Protein AF-A0A3S3PVL5-F1 (afdb_monomer)

pLDDT: mean 78.2, std 19.03, range [37.16, 98.38]

Structure (mmCIF, N/CA/C/O backbone):
data_AF-A0A3S3PVL5-F1
#
_entry.id   AF-A0A3S3PVL5-F1
#
loop_
_atom_site.group_PDB
_atom_site.id
_atom_site.type_symbol
_atom_site.label_atom_id
_atom_site.label_alt_id
_atom_site.label_comp_id
_atom_site.label_asym_id
_atom_site.label_entity_id
_atom_site.label_seq_id
_atom_site.pdbx_PDB_ins_code
_atom_site.Cartn_x
_atom_site.Cartn_y
_atom_site.Cartn_z
_atom_site.occupancy
_atom_site.B_iso_or_equiv
_atom_site.auth_seq_id
_atom_site.auth_comp_id
_atom_site.auth_asym_id
_atom_site.auth_atom_id
_atom_site.pdbx_PDB_model_num
ATOM 1 N N . MET A 1 1 ? 43.144 -23.260 -42.853 1.00 37.72 1 MET A N 1
ATOM 2 C CA . MET A 1 1 ? 41.833 -22.707 -43.257 1.00 37.72 1 MET A CA 1
ATOM 3 C C . MET A 1 1 ? 41.117 -22.279 -41.988 1.00 37.72 1 MET A C 1
ATOM 5 O O . MET A 1 1 ? 40.942 -23.118 -41.116 1.00 37.72 1 MET A O 1
ATOM 9 N N . MET A 1 2 ? 40.838 -20.984 -41.823 1.00 37.16 2 MET A N 1
ATOM 10 C CA . MET A 1 2 ? 40.180 -20.447 -40.625 1.00 37.16 2 MET A CA 1
ATOM 11 C C . MET A 1 2 ? 38.664 -20.641 -40.737 1.00 37.16 2 MET A C 1
ATOM 13 O O . MET A 1 2 ? 38.082 -20.324 -41.772 1.00 37.16 2 MET A O 1
ATOM 17 N N . ALA A 1 3 ? 38.043 -21.190 -39.692 1.00 44.53 3 ALA A N 1
ATOM 18 C CA . ALA A 1 3 ? 36.596 -21.323 -39.594 1.00 44.53 3 ALA A CA 1
ATOM 19 C C . ALA A 1 3 ? 35.980 -19.935 -39.382 1.00 44.53 3 ALA A C 1
ATOM 21 O O . ALA A 1 3 ? 36.187 -19.306 -38.347 1.00 44.53 3 ALA A O 1
ATOM 22 N N . ASN A 1 4 ? 35.249 -19.454 -40.383 1.00 40.09 4 ASN A N 1
ATOM 23 C CA . ASN A 1 4 ? 34.492 -18.215 -40.307 1.00 40.09 4 ASN A CA 1
ATOM 24 C C . ASN A 1 4 ? 33.201 -18.496 -39.519 1.00 40.09 4 ASN A C 1
ATOM 26 O O . ASN A 1 4 ? 32.250 -19.054 -40.062 1.00 40.09 4 ASN A O 1
ATOM 30 N N . THR A 1 5 ? 33.170 -18.186 -38.224 1.00 47.53 5 THR A N 1
ATOM 31 C CA . THR A 1 5 ? 31.943 -18.248 -37.420 1.00 47.53 5 THR A CA 1
ATOM 32 C C . THR A 1 5 ? 31.123 -16.983 -37.665 1.00 47.53 5 THR A C 1
ATOM 34 O O . THR A 1 5 ? 31.180 -16.045 -36.870 1.00 47.53 5 THR A O 1
ATOM 37 N N . SER A 1 6 ? 30.355 -16.934 -38.757 1.00 42.50 6 SER A N 1
ATOM 38 C CA . SER A 1 6 ? 29.251 -15.974 -38.851 1.00 42.50 6 SER A CA 1
ATOM 39 C C . SER A 1 6 ? 28.133 -16.460 -37.928 1.00 42.50 6 SER A C 1
ATOM 41 O O . SER A 1 6 ? 27.241 -17.211 -38.323 1.00 42.50 6 SER A O 1
ATOM 43 N N . CYS A 1 7 ? 28.219 -16.087 -36.653 1.00 45.09 7 CYS A N 1
ATOM 44 C CA . CYS A 1 7 ? 27.059 -16.107 -35.777 1.00 45.09 7 CYS A CA 1
ATOM 45 C C . CYS A 1 7 ? 26.150 -14.967 -36.248 1.00 45.09 7 CYS A C 1
ATOM 47 O O . CYS A 1 7 ? 26.265 -13.837 -35.782 1.00 45.09 7 CYS A O 1
ATOM 49 N N . GLU A 1 8 ? 25.326 -15.244 -37.255 1.00 53.19 8 GLU A N 1
ATOM 50 C CA . GLU A 1 8 ? 24.181 -14.405 -37.588 1.00 53.19 8 GLU A CA 1
ATOM 51 C C . GLU A 1 8 ? 23.318 -14.349 -36.319 1.00 53.19 8 GLU A C 1
ATOM 53 O O . GLU A 1 8 ? 22.703 -15.348 -35.944 1.00 53.19 8 GLU A O 1
ATOM 58 N N . ASP A 1 9 ? 23.344 -13.221 -35.601 1.00 63.97 9 ASP A N 1
ATOM 59 C CA . ASP A 1 9 ? 22.467 -12.965 -34.455 1.00 63.97 9 ASP A CA 1
ATOM 60 C C . ASP A 1 9 ? 21.013 -13.015 -34.965 1.00 63.97 9 ASP A C 1
ATOM 62 O O . ASP A 1 9 ? 20.449 -12.013 -35.406 1.00 63.97 9 ASP A O 1
ATOM 66 N N . GLU A 1 10 ? 20.402 -14.200 -34.964 1.00 77.69 10 GLU A N 1
ATOM 67 C CA . GLU A 1 10 ? 19.022 -14.393 -35.392 1.00 77.69 10 GLU A CA 1
ATOM 68 C C . GLU A 1 10 ? 18.104 -13.744 -34.344 1.00 77.69 10 GLU A C 1
ATOM 70 O O . GLU A 1 10 ? 18.073 -14.122 -33.168 1.00 77.69 10 GLU A O 1
ATOM 75 N N . TRP A 1 11 ? 17.378 -12.706 -34.749 1.00 83.25 11 TRP A N 1
ATOM 76 C CA . TRP A 1 11 ? 16.465 -11.976 -33.877 1.00 83.25 11 TRP A CA 1
ATOM 77 C C . TRP A 1 11 ? 15.022 -12.402 -34.137 1.00 83.25 11 TRP A C 1
ATOM 79 O O . TRP A 1 11 ? 14.594 -12.467 -35.287 1.00 83.25 11 TRP A O 1
ATOM 89 N N . GLU A 1 12 ? 14.249 -12.615 -33.074 1.00 85.56 12 GLU A N 1
ATOM 90 C CA . GLU A 1 12 ? 12.817 -12.908 -33.156 1.00 85.56 12 GLU A CA 1
ATOM 91 C C . GLU A 1 12 ? 11.973 -11.696 -32.733 1.00 85.56 12 G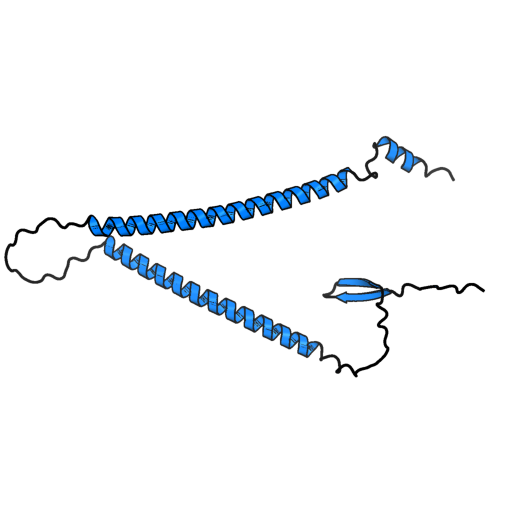LU A C 1
ATOM 93 O O . GLU A 1 12 ? 12.337 -10.936 -31.828 1.00 85.56 12 GLU A O 1
ATOM 98 N N . LEU A 1 13 ? 10.838 -11.509 -33.411 1.00 88.12 13 LEU A N 1
ATOM 99 C CA . LEU A 1 13 ? 9.825 -10.524 -33.042 1.00 88.12 13 LEU A CA 1
ATOM 100 C C . LEU A 1 13 ? 8.890 -11.150 -32.002 1.00 88.12 13 LEU A C 1
ATOM 102 O O . LEU A 1 13 ? 8.341 -12.227 -32.230 1.00 88.12 13 LEU A O 1
ATOM 106 N N . CYS A 1 14 ? 8.698 -10.493 -30.864 1.00 84.81 14 CYS A N 1
ATOM 107 C CA . CYS A 1 14 ? 7.836 -10.969 -29.783 1.00 84.81 14 CYS A CA 1
ATOM 108 C C . CYS A 1 14 ? 6.752 -9.947 -29.479 1.00 84.81 14 CYS A C 1
ATOM 110 O O . CYS A 1 14 ? 7.032 -8.754 -29.407 1.00 84.81 14 CYS A O 1
ATOM 112 N N . ASN A 1 15 ? 5.520 -10.427 -29.308 1.00 88.75 15 ASN A N 1
ATOM 113 C CA . ASN A 1 15 ? 4.380 -9.609 -28.917 1.00 88.75 15 ASN A CA 1
ATOM 114 C C . ASN A 1 15 ? 3.939 -10.010 -27.509 1.00 88.75 15 ASN A C 1
ATOM 116 O O . ASN A 1 15 ? 3.285 -11.039 -27.339 1.00 88.75 15 ASN A O 1
ATOM 120 N N . ASP A 1 16 ? 4.285 -9.184 -26.525 1.00 80.81 16 ASP A N 1
ATOM 121 C CA . ASP A 1 16 ? 3.845 -9.346 -25.143 1.00 80.81 16 ASP A CA 1
ATOM 122 C C . ASP A 1 16 ? 2.911 -8.182 -24.791 1.00 80.81 16 ASP A C 1
ATOM 124 O O . ASP A 1 16 ? 3.295 -7.013 -24.819 1.00 80.81 16 ASP A O 1
ATOM 128 N N . ASN A 1 17 ? 1.658 -8.494 -24.448 1.00 66.06 17 ASN A N 1
ATOM 129 C CA . ASN A 1 17 ? 0.639 -7.514 -24.041 1.00 66.06 17 ASN A CA 1
ATOM 130 C C . ASN A 1 17 ? 0.374 -6.382 -25.062 1.00 66.06 17 ASN A C 1
ATOM 132 O O . ASN A 1 17 ? 0.023 -5.273 -24.664 1.00 66.06 17 ASN A O 1
ATOM 136 N N . GLY A 1 18 ? 0.523 -6.646 -26.364 1.00 84.75 18 GLY A N 1
ATOM 137 C CA . GLY A 1 18 ? 0.306 -5.650 -27.420 1.00 84.75 18 GLY A CA 1
ATOM 138 C C . GLY A 1 18 ? 1.527 -4.781 -27.726 1.00 84.75 18 GLY A C 1
ATOM 139 O O . GLY A 1 18 ? 1.463 -3.956 -28.634 1.00 84.75 18 GLY A O 1
ATOM 140 N N . PHE A 1 19 ? 2.641 -4.984 -27.018 1.00 70.25 19 PHE A N 1
ATOM 141 C CA . PHE A 1 19 ? 3.924 -4.374 -27.343 1.00 70.25 19 PHE A CA 1
ATOM 142 C C . PHE A 1 19 ? 4.773 -5.355 -28.145 1.00 70.25 19 PHE A C 1
ATOM 144 O O . PHE A 1 19 ? 5.045 -6.473 -27.705 1.00 70.25 19 PHE A O 1
ATOM 151 N N . VAL A 1 20 ? 5.200 -4.913 -29.327 1.00 92.38 20 VAL A N 1
ATOM 152 C CA . VAL A 1 20 ? 6.049 -5.692 -30.227 1.00 92.38 20 VAL A CA 1
ATOM 153 C C . VAL A 1 20 ? 7.497 -5.247 -30.057 1.00 92.38 20 VAL A C 1
ATOM 155 O O . VAL A 1 20 ? 7.815 -4.081 -30.283 1.00 92.38 20 VAL A O 1
ATOM 158 N N . TYR A 1 21 ? 8.376 -6.168 -29.665 1.00 89.88 21 TYR A N 1
ATOM 159 C CA . TYR A 1 21 ? 9.807 -5.906 -29.509 1.00 89.88 21 TYR A CA 1
ATOM 160 C C . TYR A 1 21 ? 10.663 -7.009 -30.140 1.00 89.88 21 TYR A C 1
ATOM 162 O O . TYR A 1 21 ? 10.224 -8.143 -30.333 1.00 89.88 21 TYR A O 1
ATOM 170 N N . LYS A 1 22 ? 11.903 -6.652 -30.485 1.00 91.25 22 LYS A N 1
ATOM 171 C CA . LYS A 1 22 ? 12.901 -7.540 -31.092 1.00 91.25 22 LYS A CA 1
ATOM 172 C C . LYS A 1 22 ? 13.807 -8.090 -29.987 1.00 91.25 22 LYS A C 1
ATOM 174 O O . LYS A 1 22 ? 14.389 -7.308 -29.238 1.00 91.25 22 LYS A O 1
ATOM 179 N N . ARG A 1 23 ? 13.945 -9.414 -29.867 1.00 87.44 23 ARG A N 1
ATOM 180 C CA . ARG A 1 23 ? 14.862 -10.052 -28.897 1.00 87.44 23 ARG A CA 1
ATOM 181 C C . ARG A 1 23 ? 15.733 -11.121 -29.551 1.00 87.44 23 ARG A C 1
ATOM 183 O O . ARG A 1 23 ? 15.343 -11.694 -30.564 1.00 87.44 23 ARG A O 1
ATOM 190 N N . ARG A 1 24 ? 16.930 -11.365 -29.000 1.00 84.25 24 ARG A N 1
ATOM 191 C CA . ARG A 1 24 ? 17.836 -12.398 -29.531 1.00 84.25 24 ARG A CA 1
ATOM 192 C C . ARG A 1 24 ? 17.236 -13.781 -29.314 1.00 84.25 24 ARG A C 1
ATOM 194 O O . ARG A 1 24 ? 16.797 -14.092 -28.202 1.00 84.25 24 ARG A O 1
ATOM 201 N N . LYS A 1 25 ? 17.235 -14.600 -30.365 1.00 76.44 25 LYS A N 1
ATOM 202 C CA . LYS A 1 25 ? 16.729 -15.971 -30.329 1.00 76.44 25 LYS A CA 1
ATOM 203 C C . LYS A 1 25 ? 17.620 -16.799 -29.405 1.00 76.44 25 LYS A C 1
ATOM 205 O O . LYS A 1 25 ? 18.825 -16.918 -29.611 1.00 76.44 25 LYS A O 1
ATOM 210 N N . ARG A 1 26 ? 17.046 -17.351 -28.335 1.00 76.56 26 ARG A N 1
ATOM 211 C CA . ARG A 1 26 ? 17.786 -18.260 -27.449 1.00 76.56 26 ARG A CA 1
ATOM 212 C C . ARG A 1 26 ? 17.884 -19.616 -28.138 1.00 76.56 26 ARG A C 1
ATOM 214 O O . ARG A 1 26 ? 16.864 -20.276 -28.312 1.00 76.56 26 ARG A O 1
ATOM 221 N N . HIS A 1 27 ? 19.092 -20.039 -28.508 1.00 60.16 27 HIS A N 1
ATOM 222 C CA . HIS A 1 27 ? 19.330 -21.405 -28.968 1.00 60.16 27 HIS A CA 1
ATOM 223 C C . HIS A 1 27 ? 19.004 -22.373 -27.826 1.00 60.16 27 HIS A C 1
ATOM 225 O O . HIS A 1 27 ? 19.755 -22.524 -26.864 1.00 60.16 27 HIS A O 1
ATOM 231 N N . HIS A 1 28 ? 17.827 -22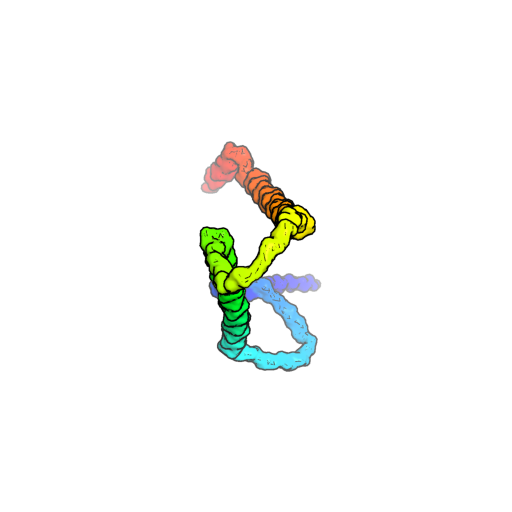.989 -27.898 1.00 53.56 28 HIS A N 1
ATOM 232 C CA . HIS A 1 28 ? 17.467 -24.089 -27.026 1.00 53.56 28 HIS A CA 1
ATOM 233 C C . HIS A 1 28 ? 18.288 -25.299 -27.476 1.00 53.56 28 HIS A C 1
ATOM 235 O O . HIS A 1 28 ? 17.952 -25.932 -28.478 1.00 53.56 28 HIS A O 1
ATOM 241 N N . ASN A 1 29 ? 19.396 -25.573 -26.780 1.00 44.91 29 ASN A N 1
ATOM 242 C CA . ASN A 1 29 ? 20.202 -26.777 -26.969 1.00 44.91 29 ASN A CA 1
ATOM 243 C C . ASN A 1 29 ? 19.302 -28.004 -26.766 1.00 44.91 29 ASN A C 1
ATOM 245 O O . ASN A 1 29 ? 19.101 -28.472 -25.649 1.00 44.91 29 ASN A O 1
ATOM 249 N N . SER A 1 30 ? 18.720 -28.488 -27.859 1.00 44.25 30 SER A N 1
ATOM 250 C CA . SER A 1 30 ? 17.824 -29.636 -27.876 1.00 44.25 30 SER A CA 1
ATOM 251 C C . SER A 1 30 ? 18.669 -30.893 -27.997 1.00 44.25 30 SER A C 1
ATOM 253 O O . SER A 1 30 ? 18.827 -31.454 -29.076 1.00 44.25 30 SER A O 1
ATOM 255 N N . ALA A 1 31 ? 19.238 -31.322 -26.875 1.00 50.12 31 ALA A N 1
ATOM 256 C CA . ALA A 1 31 ? 19.656 -32.701 -26.698 1.00 50.12 31 ALA A CA 1
ATOM 257 C C . ALA A 1 31 ? 18.769 -33.310 -25.607 1.00 50.12 31 ALA A C 1
ATOM 259 O O . ALA A 1 31 ? 18.897 -32.979 -24.433 1.00 50.12 31 ALA A O 1
ATOM 260 N N . THR A 1 32 ? 17.905 -34.234 -26.030 1.00 44.56 32 THR A N 1
ATOM 261 C CA . THR A 1 32 ? 17.027 -35.089 -25.210 1.00 44.56 32 THR A CA 1
ATOM 262 C C . THR A 1 32 ? 15.674 -34.481 -24.829 1.00 44.56 32 THR A C 1
ATOM 264 O O . THR A 1 32 ? 15.490 -33.842 -23.799 1.00 44.56 32 THR A O 1
ATOM 267 N N . THR A 1 33 ? 14.697 -34.761 -25.687 1.00 44.47 33 THR A N 1
ATOM 268 C CA . THR A 1 33 ? 13.252 -34.661 -25.466 1.00 44.47 33 THR A CA 1
ATOM 269 C C . THR A 1 33 ? 12.796 -35.495 -24.259 1.00 44.47 33 THR A C 1
ATOM 271 O O . THR A 1 33 ? 13.019 -36.704 -24.235 1.00 44.47 33 THR A O 1
ATOM 274 N N . PRO A 1 34 ? 12.000 -34.911 -23.352 1.00 47.00 34 PRO A N 1
ATOM 275 C CA . PRO A 1 34 ? 10.728 -35.494 -22.959 1.00 47.00 34 PRO A CA 1
ATOM 276 C C . PRO A 1 34 ? 9.627 -34.716 -23.677 1.00 47.00 34 PRO A C 1
ATOM 278 O O . PRO A 1 34 ? 9.648 -33.488 -23.717 1.00 47.00 34 PRO A O 1
ATOM 281 N N . LEU A 1 35 ? 8.694 -35.444 -24.286 1.00 56.81 35 LEU A N 1
ATOM 282 C CA . LEU A 1 35 ? 7.546 -34.909 -25.010 1.00 56.81 35 LEU A CA 1
ATOM 283 C C . LEU A 1 35 ? 6.825 -33.870 -24.135 1.00 56.81 35 LEU A C 1
ATOM 285 O O . LEU A 1 35 ? 6.182 -34.224 -23.147 1.00 56.81 35 LEU A O 1
ATOM 289 N N . ALA A 1 36 ? 6.976 -32.589 -24.477 1.00 60.16 36 ALA A N 1
ATOM 290 C CA . ALA A 1 36 ? 6.248 -31.520 -23.815 1.00 60.16 36 ALA A CA 1
ATOM 291 C C . ALA A 1 36 ? 4.741 -31.753 -24.032 1.00 60.16 36 ALA A C 1
ATOM 293 O O . ALA A 1 36 ? 4.339 -32.059 -25.160 1.00 60.16 36 ALA A O 1
ATOM 294 N N . PRO A 1 37 ? 3.901 -31.641 -22.986 1.00 66.44 37 PRO A N 1
ATOM 295 C CA . PRO A 1 37 ? 2.458 -31.714 -23.160 1.00 66.44 37 PRO A CA 1
ATOM 296 C C . PRO A 1 37 ? 2.008 -30.631 -24.154 1.00 66.44 37 PRO A C 1
ATOM 298 O O . PRO A 1 37 ? 2.636 -29.568 -24.218 1.00 66.44 37 PRO A O 1
ATOM 301 N N . PRO A 1 38 ? 0.945 -30.887 -24.940 1.00 67.56 38 PRO A N 1
ATOM 302 C CA . PRO A 1 38 ? 0.455 -29.920 -25.911 1.00 67.56 38 PRO A CA 1
ATOM 303 C C . PRO A 1 38 ? 0.187 -28.575 -25.220 1.00 67.56 38 PRO A C 1
ATOM 305 O O . PRO A 1 38 ? -0.309 -28.570 -24.086 1.00 67.56 38 PRO A O 1
ATOM 308 N N . PRO A 1 39 ? 0.528 -27.441 -25.865 1.00 63.94 39 PRO A N 1
ATOM 309 C CA . PRO A 1 39 ? 0.310 -26.127 -25.282 1.00 63.94 39 PRO A CA 1
ATOM 310 C C . PRO A 1 39 ? -1.173 -25.992 -24.900 1.00 63.94 39 PRO A C 1
ATOM 312 O O . PRO A 1 39 ? -2.034 -26.257 -25.745 1.00 63.94 39 PRO A O 1
ATOM 315 N N . PRO A 1 40 ? -1.490 -25.636 -23.640 1.00 65.88 40 PRO A N 1
ATOM 316 C CA . PRO A 1 40 ? -2.867 -25.437 -23.206 1.00 65.88 40 PRO A CA 1
ATOM 317 C C . PRO A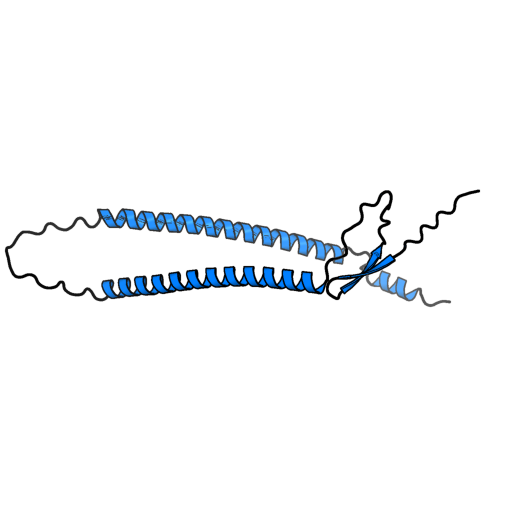 1 40 ? -3.577 -24.428 -24.112 1.00 65.88 40 PRO A C 1
ATOM 319 O O . PRO A 1 40 ? -2.974 -23.425 -24.496 1.00 65.88 40 PRO A O 1
ATOM 322 N N . ASP A 1 41 ? -4.850 -24.688 -24.431 1.00 77.94 41 ASP A N 1
ATOM 323 C CA . ASP A 1 41 ? -5.685 -23.777 -25.221 1.00 77.94 41 ASP A CA 1
ATOM 324 C C . ASP A 1 41 ? -5.598 -22.353 -24.630 1.00 77.94 41 ASP A C 1
ATOM 326 O O . ASP A 1 41 ? -5.960 -22.154 -23.460 1.00 77.94 41 ASP A O 1
ATOM 330 N N . PRO A 1 42 ? -5.100 -21.363 -25.396 1.00 77.25 42 PRO A N 1
ATOM 331 C CA . PRO A 1 42 ? -4.878 -20.013 -24.891 1.00 77.25 42 PRO A CA 1
ATOM 332 C C . PRO A 1 42 ? -6.160 -19.377 -24.339 1.00 77.25 42 PRO A C 1
ATOM 334 O O . PRO A 1 42 ? -6.093 -18.591 -23.390 1.00 77.25 42 PRO A O 1
ATOM 337 N N . ASP A 1 43 ? -7.337 -19.736 -24.863 1.00 82.19 43 ASP A N 1
ATOM 338 C CA . ASP A 1 43 ? -8.605 -19.229 -24.337 1.00 82.19 43 ASP A CA 1
ATOM 339 C C . ASP A 1 43 ? -8.981 -19.873 -22.989 1.00 82.19 43 ASP A C 1
ATOM 341 O O . ASP A 1 43 ? -9.472 -19.195 -22.079 1.00 82.19 43 ASP A O 1
ATOM 345 N N . ALA A 1 44 ? -8.695 -21.165 -22.802 1.00 82.94 44 ALA A N 1
ATOM 346 C CA . ALA A 1 44 ? -8.914 -21.852 -21.529 1.00 82.94 44 ALA A CA 1
ATOM 347 C C . ALA A 1 44 ? -8.049 -21.264 -20.397 1.00 82.94 44 ALA A C 1
ATOM 349 O O . ALA A 1 44 ? -8.554 -21.030 -19.291 1.00 82.94 44 ALA A O 1
ATOM 350 N N . GLU A 1 45 ? -6.783 -20.941 -20.676 1.00 83.75 45 GLU A N 1
ATOM 351 C CA . GLU A 1 45 ? -5.888 -20.307 -19.697 1.00 83.75 45 GLU A CA 1
ATOM 352 C C . GLU A 1 45 ? -6.343 -18.879 -19.350 1.00 83.75 45 GLU A C 1
ATOM 354 O O . GLU A 1 45 ? -6.396 -18.493 -18.175 1.00 83.75 45 GLU A O 1
ATOM 359 N N . LEU A 1 46 ? -6.780 -18.094 -20.343 1.00 87.75 46 LEU A N 1
ATOM 360 C CA . LEU A 1 46 ? -7.350 -16.763 -20.106 1.00 87.75 46 LEU A CA 1
ATOM 361 C C . LEU A 1 46 ? -8.621 -16.825 -19.249 1.00 87.75 46 LEU A C 1
ATOM 363 O O . LEU A 1 46 ? -8.789 -16.008 -18.333 1.00 87.75 46 LEU A O 1
ATOM 367 N N . ARG A 1 47 ? -9.510 -17.794 -19.498 1.00 91.56 47 ARG A N 1
ATOM 368 C CA . ARG A 1 47 ? -10.714 -18.020 -18.683 1.00 91.56 47 ARG A CA 1
ATOM 369 C C . ARG A 1 47 ? -10.358 -18.378 -17.242 1.00 91.56 47 ARG A C 1
ATOM 371 O O . ARG A 1 47 ? -10.926 -17.789 -16.318 1.00 91.56 47 ARG A O 1
ATOM 378 N N . LEU A 1 48 ? -9.377 -19.255 -17.031 1.00 92.00 48 LEU A N 1
ATOM 379 C CA . LEU A 1 48 ? -8.899 -19.622 -15.696 1.00 92.00 48 LEU A CA 1
ATOM 380 C C . LEU A 1 48 ? -8.296 -18.420 -14.957 1.00 92.00 48 LEU A C 1
ATOM 382 O O . LEU A 1 48 ? -8.623 -18.172 -13.791 1.00 92.00 48 LEU A O 1
ATOM 386 N N . ARG A 1 49 ? -7.484 -17.611 -15.644 1.00 91.88 49 ARG A N 1
ATOM 387 C CA . ARG A 1 49 ? -6.917 -16.371 -15.097 1.00 91.88 49 ARG A CA 1
ATOM 388 C C . ARG A 1 49 ? -8.006 -15.378 -14.691 1.00 91.88 49 ARG A C 1
ATOM 390 O O . ARG A 1 49 ? -7.956 -14.829 -13.586 1.00 91.88 49 ARG A O 1
ATOM 397 N N . ARG A 1 50 ? -9.019 -15.171 -15.540 1.00 95.31 50 ARG A N 1
ATOM 398 C CA . ARG A 1 50 ? -10.177 -14.309 -15.232 1.00 95.31 50 ARG A CA 1
ATOM 399 C C . ARG A 1 50 ? -10.962 -14.833 -14.030 1.00 95.31 50 ARG A C 1
ATOM 401 O O . ARG A 1 50 ? -11.300 -14.045 -13.147 1.00 95.31 50 ARG A O 1
ATOM 408 N N . ALA A 1 51 ? -11.197 -16.142 -13.949 1.00 95.25 51 ALA A N 1
ATOM 409 C CA . ALA A 1 51 ? -11.898 -16.763 -12.827 1.00 95.25 51 ALA A CA 1
ATOM 410 C C . ALA A 1 51 ? -11.144 -16.575 -11.500 1.00 95.25 51 ALA A C 1
ATOM 412 O O . ALA A 1 51 ? -11.746 -16.187 -10.496 1.00 95.25 51 ALA A O 1
ATOM 413 N N . ARG A 1 52 ? -9.816 -16.765 -11.501 1.00 95.12 52 ARG A N 1
ATOM 414 C CA . ARG A 1 52 ? -8.957 -16.517 -10.329 1.00 95.12 52 ARG A CA 1
ATOM 415 C C . ARG A 1 52 ? -9.020 -15.055 -9.886 1.00 95.12 52 ARG A C 1
ATOM 417 O O . ARG A 1 52 ? -9.270 -14.792 -8.711 1.00 95.12 52 ARG A O 1
ATOM 424 N N . LYS A 1 53 ? -8.881 -14.109 -10.825 1.00 95.75 53 LYS A N 1
ATOM 425 C CA . LYS A 1 53 ? -8.980 -12.667 -10.539 1.00 95.75 53 LYS A CA 1
ATOM 426 C C . LYS A 1 53 ? -10.342 -12.305 -9.946 1.00 95.75 53 LYS A C 1
ATOM 428 O O . LYS A 1 53 ? -10.397 -11.639 -8.917 1.00 95.75 53 LYS A O 1
ATOM 433 N N . LYS A 1 54 ? -11.433 -12.793 -10.547 1.00 96.62 54 LYS A N 1
ATOM 434 C CA . LYS A 1 54 ? -12.796 -12.577 -10.040 1.00 96.62 54 LYS A CA 1
ATOM 435 C C . LYS A 1 54 ? -12.942 -13.101 -8.613 1.00 96.62 54 LYS A C 1
ATOM 437 O O . LYS A 1 54 ? -13.454 -12.386 -7.763 1.00 96.62 54 LYS A O 1
ATOM 442 N N . LYS A 1 55 ? -12.452 -14.310 -8.323 1.00 96.56 55 LYS A N 1
ATOM 443 C CA . LYS A 1 55 ? -12.527 -14.903 -6.979 1.00 96.56 55 LYS A CA 1
ATOM 444 C C . LYS A 1 55 ? -11.814 -14.051 -5.925 1.00 96.56 55 LYS A C 1
ATOM 446 O O . LYS A 1 55 ? -12.356 -13.872 -4.840 1.00 96.56 55 LYS A O 1
ATOM 451 N N . ILE A 1 56 ? -10.628 -13.526 -6.236 1.00 97.19 56 ILE A N 1
ATOM 452 C CA . ILE A 1 56 ? -9.878 -12.658 -5.314 1.00 97.19 56 ILE A CA 1
ATOM 453 C C . ILE A 1 56 ? -10.635 -11.348 -5.082 1.00 97.19 56 ILE A C 1
ATOM 455 O O . ILE A 1 56 ? -10.855 -10.976 -3.936 1.00 97.19 56 ILE A O 1
ATOM 459 N N . LEU A 1 57 ? -11.101 -10.696 -6.151 1.00 97.06 57 LEU A N 1
ATOM 460 C CA . LEU A 1 57 ? -11.855 -9.443 -6.041 1.00 97.06 57 LEU A CA 1
ATOM 461 C C . LEU A 1 57 ? -13.134 -9.604 -5.217 1.00 97.06 57 LEU A C 1
ATOM 463 O O . LEU A 1 57 ? -13.445 -8.747 -4.398 1.00 97.06 57 LEU A O 1
ATOM 467 N N . MET A 1 58 ? -13.848 -10.717 -5.391 1.00 97.69 58 MET A N 1
ATOM 468 C CA . MET A 1 58 ? -15.047 -11.014 -4.605 1.00 97.69 58 MET A CA 1
ATOM 469 C C . MET A 1 58 ? -14.722 -11.164 -3.116 1.00 97.69 58 MET A C 1
ATOM 471 O O . MET A 1 58 ? -15.420 -10.587 -2.294 1.00 97.69 58 MET A O 1
ATOM 475 N N . LYS A 1 59 ? -13.627 -11.853 -2.763 1.00 96.69 59 LYS A N 1
ATOM 476 C CA . LYS A 1 59 ? -13.188 -11.963 -1.362 1.00 96.69 59 LYS A CA 1
ATOM 477 C C . LYS A 1 59 ? -12.867 -10.604 -0.747 1.00 96.69 59 LYS A C 1
ATOM 479 O O . LYS A 1 59 ? -13.289 -10.337 0.369 1.00 96.69 59 LYS A O 1
ATOM 484 N N . VAL A 1 60 ? -12.136 -9.765 -1.479 1.00 97.12 60 VAL A N 1
ATOM 485 C CA . VAL A 1 60 ? -11.762 -8.420 -1.023 1.00 97.12 60 VAL A CA 1
ATOM 486 C C . VAL A 1 60 ? -13.006 -7.553 -0.831 1.00 97.12 60 VAL A C 1
ATOM 488 O O . VAL A 1 60 ? -13.156 -6.914 0.204 1.00 97.12 60 VAL A O 1
ATOM 491 N N . ARG A 1 61 ? -13.943 -7.591 -1.784 1.00 98.00 61 ARG A N 1
ATOM 492 C CA . ARG A 1 61 ? -15.242 -6.922 -1.655 1.00 98.00 61 ARG A CA 1
ATOM 493 C C . ARG A 1 61 ? -15.985 -7.388 -0.403 1.00 98.00 61 ARG A C 1
ATOM 495 O O . ARG A 1 61 ? -16.469 -6.555 0.350 1.00 98.00 61 ARG A O 1
ATOM 502 N N . ASP A 1 62 ? -16.081 -8.698 -0.188 1.00 97.75 62 ASP A N 1
ATOM 503 C CA . ASP A 1 62 ? -16.811 -9.259 0.953 1.00 97.75 62 ASP A CA 1
ATOM 504 C C . ASP A 1 62 ? -16.152 -8.888 2.286 1.00 97.75 62 ASP A C 1
ATOM 506 O O . ASP A 1 62 ? -16.847 -8.668 3.275 1.00 97.75 62 ASP A O 1
ATOM 510 N N . GLN A 1 63 ? -14.821 -8.795 2.313 1.00 96.62 63 GLN A N 1
ATOM 511 C CA . GLN A 1 63 ? -14.067 -8.336 3.475 1.00 96.62 63 GLN A CA 1
ATOM 512 C C . GLN A 1 63 ? -14.380 -6.872 3.798 1.00 96.62 63 GLN A C 1
ATOM 514 O O . GLN A 1 63 ? -14.827 -6.593 4.907 1.00 96.62 63 GLN A O 1
ATOM 519 N N . TYR A 1 64 ? -14.232 -5.966 2.827 1.00 98.00 64 TYR A N 1
ATOM 520 C CA . TYR A 1 64 ? -14.535 -4.549 3.043 1.00 98.00 64 TYR A CA 1
ATOM 521 C C . TYR A 1 64 ? -16.006 -4.308 3.366 1.00 98.00 64 TYR A C 1
ATOM 523 O O . TYR A 1 64 ? -16.322 -3.458 4.186 1.00 98.00 64 TYR A O 1
ATOM 531 N N . HIS A 1 65 ? -16.920 -5.075 2.772 1.00 97.94 65 HIS A N 1
ATOM 532 C CA . HIS A 1 65 ? -18.339 -4.952 3.085 1.00 97.94 65 HIS A CA 1
ATOM 533 C C . HIS A 1 65 ? -18.637 -5.286 4.553 1.00 97.94 65 HIS A C 1
ATOM 535 O O . HIS A 1 65 ? -19.373 -4.554 5.206 1.00 97.94 65 HIS A O 1
ATOM 541 N N . LYS A 1 66 ? -18.035 -6.355 5.091 1.00 97.75 66 LYS A N 1
ATOM 542 C CA . LYS A 1 66 ? -18.171 -6.708 6.514 1.00 97.75 66 LYS A CA 1
ATOM 543 C C . LYS A 1 66 ? -17.566 -5.653 7.427 1.00 97.75 66 LYS A C 1
ATOM 545 O O . LYS A 1 66 ? -18.153 -5.328 8.449 1.00 97.75 66 LYS A O 1
ATOM 550 N N . GLU A 1 67 ? -16.401 -5.140 7.057 1.00 98.19 67 GLU A N 1
ATOM 551 C CA . GLU A 1 67 ? -15.729 -4.091 7.812 1.00 98.19 67 GLU A CA 1
ATOM 552 C C . GLU A 1 67 ? -16.589 -2.820 7.863 1.00 98.19 67 GLU A C 1
ATOM 554 O O . GLU A 1 67 ? -16.835 -2.295 8.942 1.00 98.19 67 GLU A O 1
ATOM 559 N N . ILE A 1 68 ? -17.155 -2.389 6.730 1.00 98.31 68 ILE A N 1
ATOM 560 C CA . ILE A 1 68 ? -18.090 -1.254 6.679 1.00 98.31 68 ILE A CA 1
ATOM 561 C C . ILE A 1 68 ? -19.292 -1.485 7.602 1.00 98.31 68 ILE A C 1
ATOM 563 O O . ILE A 1 68 ? -19.619 -0.606 8.390 1.00 98.31 68 ILE A O 1
ATOM 567 N N . GLN A 1 69 ? -19.904 -2.672 7.575 1.00 97.94 69 GLN A N 1
ATOM 568 C CA . GLN A 1 69 ? -21.027 -2.992 8.467 1.00 97.94 69 GLN A CA 1
ATOM 569 C C . GLN A 1 69 ? -20.644 -2.917 9.953 1.00 97.94 69 GLN A C 1
ATOM 571 O O . GLN A 1 69 ? -21.444 -2.480 10.779 1.00 97.94 69 GLN A O 1
ATOM 576 N N . GLN A 1 70 ? -19.426 -3.332 10.308 1.00 97.88 70 GLN A N 1
ATOM 577 C CA . GLN A 1 70 ? -18.917 -3.215 11.676 1.00 97.88 70 GLN A CA 1
ATOM 578 C C . GLN A 1 70 ? -18.710 -1.750 12.072 1.00 97.88 70 GLN A C 1
ATOM 580 O O . GLN A 1 70 ? -19.109 -1.359 13.169 1.00 97.88 70 GLN A O 1
ATOM 585 N N . TRP A 1 71 ? -18.147 -0.936 11.175 1.00 98.25 71 TRP A N 1
ATOM 586 C CA . TRP A 1 71 ? -17.988 0.501 11.394 1.00 98.25 71 TRP A CA 1
ATOM 587 C C . TRP A 1 71 ? -19.338 1.206 11.553 1.00 98.25 71 TRP A C 1
ATOM 589 O O . TRP A 1 71 ? -19.501 2.006 12.470 1.00 98.25 71 TRP A O 1
ATOM 599 N N . GLU A 1 72 ? -20.330 0.872 10.729 1.00 98.12 72 GLU A N 1
ATOM 600 C CA . GLU A 1 72 ? -21.692 1.409 10.838 1.00 98.12 72 GLU A CA 1
ATOM 601 C C . GLU A 1 72 ? -22.345 1.042 12.179 1.00 98.12 72 GLU A C 1
ATOM 603 O O . GLU A 1 72 ? -22.898 1.911 12.853 1.00 98.12 72 GLU A O 1
ATOM 608 N N . ALA A 1 73 ? -22.232 -0.214 12.620 1.00 97.44 73 ALA A N 1
ATOM 609 C CA . ALA A 1 73 ? -22.767 -0.649 13.911 1.00 97.44 73 ALA A CA 1
ATOM 610 C C . ALA A 1 73 ? -22.089 0.060 15.098 1.00 97.44 73 ALA A C 1
ATOM 612 O O . ALA A 1 73 ? -22.755 0.451 16.064 1.00 97.44 73 ALA A O 1
ATOM 613 N N . LEU A 1 74 ? -20.770 0.265 15.020 1.00 98.00 74 LEU A N 1
ATOM 614 C CA . LEU A 1 74 ? -20.024 1.003 16.036 1.00 98.00 74 LEU A CA 1
ATOM 615 C C . LEU A 1 74 ? -20.472 2.466 16.097 1.00 98.00 74 LEU A C 1
ATOM 617 O O . LEU A 1 74 ? -20.679 2.990 17.189 1.00 98.00 74 LEU A O 1
ATOM 621 N N . LEU A 1 75 ? -20.672 3.109 14.944 1.00 97.69 75 LEU A N 1
ATOM 622 C CA . LEU A 1 75 ? -21.173 4.483 14.878 1.00 97.69 75 LEU A CA 1
ATOM 623 C C . LEU A 1 75 ? -22.551 4.616 15.531 1.00 97.69 75 LEU A C 1
ATOM 625 O O . LEU A 1 75 ? -22.757 5.547 16.308 1.00 97.69 75 LEU A O 1
ATOM 629 N N . VAL A 1 76 ? -23.464 3.675 15.274 1.00 96.81 76 VAL A N 1
ATOM 630 C CA . VAL A 1 76 ? -24.779 3.647 15.936 1.00 96.81 76 VAL A CA 1
ATOM 631 C C . VAL A 1 76 ? -24.619 3.514 17.450 1.00 96.81 76 VAL A C 1
ATOM 633 O O . VAL A 1 76 ? -25.192 4.301 18.195 1.00 96.81 76 VAL A O 1
ATOM 636 N N . THR A 1 77 ? -23.776 2.590 17.912 1.00 96.44 77 THR A N 1
ATOM 637 C CA . THR A 1 77 ? -23.543 2.362 19.349 1.00 96.44 77 THR A CA 1
ATOM 638 C C . THR A 1 77 ? -22.970 3.604 20.037 1.00 96.44 77 THR A C 1
ATOM 640 O O . THR A 1 77 ? -23.429 4.001 21.108 1.00 96.44 77 THR A O 1
ATOM 643 N N . LEU A 1 78 ? -21.986 4.258 19.414 1.00 95.50 78 LEU A N 1
ATOM 644 C CA . LEU A 1 78 ? -21.389 5.487 19.938 1.00 95.50 78 LEU A CA 1
ATOM 645 C C . LEU A 1 78 ? -22.400 6.636 19.981 1.00 95.50 78 LEU A C 1
ATOM 647 O O . LEU A 1 78 ? -22.405 7.412 20.939 1.00 95.50 78 LEU A O 1
ATOM 651 N N . GLN A 1 79 ? -23.273 6.730 18.978 1.00 95.50 79 GLN A N 1
ATOM 652 C CA . GLN A 1 79 ? -24.345 7.717 18.956 1.00 95.50 79 GLN A CA 1
ATOM 653 C C . GLN A 1 79 ? -25.369 7.454 20.072 1.00 95.50 79 GLN A C 1
ATOM 655 O O . GLN A 1 79 ? -25.705 8.379 20.805 1.00 95.50 79 GLN A O 1
ATOM 660 N N . GLU A 1 80 ? -25.784 6.202 20.288 1.00 93.75 80 GLU A N 1
ATOM 661 C CA . GLU A 1 80 ? -26.671 5.829 21.399 1.00 93.75 80 GLU A CA 1
ATOM 662 C C . GLU A 1 80 ? -26.053 6.146 22.769 1.00 93.75 80 GLU A C 1
ATOM 664 O O . GLU A 1 80 ? -26.734 6.653 23.662 1.00 93.75 80 GLU A O 1
ATOM 669 N N . MET A 1 81 ? -24.756 5.875 22.951 1.00 91.00 81 MET A N 1
ATOM 670 C CA . MET A 1 81 ? -24.036 6.225 24.180 1.00 91.00 81 MET A CA 1
ATOM 671 C C . MET A 1 81 ? -23.995 7.738 24.394 1.00 91.00 81 MET A C 1
ATOM 673 O O . MET A 1 81 ? -24.243 8.210 25.503 1.00 91.00 81 MET A O 1
ATOM 677 N N . LYS A 1 82 ? -23.720 8.508 23.337 1.00 92.50 82 LYS A N 1
ATOM 678 C CA . LYS A 1 82 ? -23.746 9.972 23.384 1.00 92.50 82 LYS A CA 1
ATOM 679 C C . LYS A 1 82 ? -25.131 10.491 23.766 1.00 92.50 82 LYS A C 1
ATOM 681 O O . LYS A 1 82 ? -25.221 11.344 24.646 1.00 92.50 82 LYS A O 1
ATOM 686 N N . ASP A 1 83 ? -26.188 9.961 23.159 1.00 89.62 83 ASP A N 1
ATOM 687 C CA . ASP A 1 83 ? -27.566 10.376 23.432 1.00 89.62 83 ASP A CA 1
ATOM 688 C C . ASP A 1 83 ? -27.978 10.045 24.878 1.00 89.62 83 ASP A C 1
ATOM 690 O O . ASP A 1 83 ? -28.621 10.865 25.534 1.00 89.62 83 ASP A O 1
ATOM 694 N N . ARG A 1 84 ? -27.531 8.905 25.429 1.00 87.44 84 ARG A N 1
ATOM 695 C CA . ARG A 1 84 ? -27.727 8.553 26.851 1.00 87.44 84 ARG A CA 1
ATOM 696 C C . ARG A 1 84 ? -27.004 9.497 27.809 1.00 87.44 84 ARG A C 1
ATOM 698 O O . ARG A 1 84 ? -27.556 9.834 28.852 1.00 87.44 84 ARG A O 1
ATOM 705 N N . THR A 1 85 ? -25.790 9.925 27.471 1.00 80.88 85 THR A N 1
ATOM 706 C CA . THR A 1 85 ? -25.021 10.874 28.292 1.00 80.88 85 THR A CA 1
ATOM 707 C C . THR A 1 85 ? -25.604 12.288 28.218 1.00 80.88 85 THR A C 1
ATOM 709 O O . THR A 1 85 ? -25.578 13.016 29.206 1.00 80.88 85 THR A O 1
ATOM 712 N N . GLN A 1 86 ? -26.147 12.686 27.062 1.00 79.69 86 GLN A N 1
ATOM 713 C CA . GLN A 1 86 ? -26.750 14.010 26.865 1.00 79.69 86 GLN A CA 1
ATOM 714 C C . GLN A 1 86 ? -28.192 14.108 27.373 1.00 79.69 86 GLN A C 1
ATOM 716 O O . GLN A 1 86 ? -28.641 15.204 27.702 1.00 79.69 86 GLN A O 1
ATOM 721 N N . ASN A 1 87 ? -28.908 12.988 27.470 1.00 69.25 87 ASN A N 1
ATOM 722 C CA . ASN A 1 87 ? -30.256 12.933 28.018 1.00 69.25 87 ASN A CA 1
ATOM 723 C C . ASN A 1 87 ? -30.367 11.782 29.033 1.00 69.25 87 ASN A C 1
ATOM 725 O O . ASN A 1 87 ? -30.842 10.695 28.681 1.00 69.25 87 ASN A O 1
ATOM 729 N N . PRO A 1 88 ? -29.923 11.988 30.289 1.00 65.62 88 PRO A N 1
ATOM 730 C CA . PRO A 1 88 ? -30.097 10.999 31.341 1.00 65.62 88 PRO A CA 1
ATOM 731 C C . PRO A 1 88 ? -31.599 10.777 31.540 1.00 65.62 88 PRO A C 1
ATOM 733 O O . PRO A 1 88 ? -32.301 11.651 32.052 1.00 65.62 88 PRO A O 1
ATOM 736 N N . GLN A 1 89 ? -32.123 9.624 31.116 1.00 65.38 89 GLN A N 1
ATOM 737 C CA . GLN A 1 89 ? -33.480 9.250 31.497 1.00 65.38 89 GLN A CA 1
ATOM 738 C C . GLN A 1 89 ? -33.558 9.217 33.031 1.00 65.38 89 GLN A C 1
ATOM 740 O O . GLN A 1 89 ? -32.692 8.602 33.661 1.00 65.38 89 GLN A O 1
ATOM 745 N N . PRO A 1 90 ? -34.574 9.843 33.651 1.00 57.81 90 PRO A N 1
ATOM 746 C CA . PRO A 1 90 ? -34.793 9.663 35.074 1.00 57.81 90 PRO A CA 1
ATOM 747 C C . PRO A 1 90 ? -35.057 8.172 35.346 1.00 57.81 90 PRO A C 1
ATOM 749 O O . PRO A 1 90 ? -35.785 7.535 34.576 1.00 57.81 90 PRO A O 1
ATOM 752 N N . PRO A 1 91 ? -34.466 7.592 36.406 1.00 60.75 91 PRO A N 1
ATOM 753 C CA . PRO A 1 91 ? -34.709 6.199 36.755 1.00 60.75 91 PRO A CA 1
ATOM 754 C C . PRO A 1 91 ? -36.213 5.970 36.982 1.00 60.75 91 PRO A C 1
ATOM 756 O O . PRO A 1 91 ? -36.887 6.863 37.506 1.00 60.75 91 PRO A O 1
ATOM 759 N N . PRO A 1 92 ? -36.763 4.794 36.622 1.00 50.03 92 PRO A N 1
ATOM 760 C CA . PRO A 1 92 ? -38.125 4.451 36.999 1.00 50.03 92 PRO A CA 1
ATOM 761 C C . PRO A 1 92 ? -38.189 4.441 38.524 1.00 50.03 92 PRO A C 1
ATOM 763 O O . PRO A 1 92 ? -37.478 3.672 39.163 1.00 50.03 92 PRO A O 1
ATOM 766 N N . THR A 1 93 ? -39.000 5.329 39.090 1.00 50.34 93 THR A N 1
ATOM 767 C CA . THR A 1 93 ? -39.228 5.499 40.525 1.00 50.34 93 THR A CA 1
ATOM 768 C C . THR A 1 93 ? -39.597 4.173 41.192 1.00 50.34 93 THR A C 1
ATOM 770 O O . THR A 1 93 ? -40.668 3.629 40.914 1.00 50.34 93 THR A O 1
ATOM 773 N N . PRO A 1 94 ? -38.796 3.679 42.150 1.00 47.81 94 PRO A N 1
ATOM 774 C CA . PRO A 1 94 ? -39.275 2.779 43.178 1.00 47.81 94 PRO A CA 1
ATOM 775 C C . PRO A 1 94 ? -39.665 3.627 44.388 1.00 47.81 94 PRO A C 1
ATOM 777 O O . PRO A 1 94 ? -38.962 4.549 44.798 1.00 47.81 94 PRO A O 1
ATOM 780 N N . GLN A 1 95 ? -40.841 3.319 44.905 1.00 49.69 95 GLN A N 1
ATOM 781 C CA . GLN A 1 95 ? -41.480 3.963 46.037 1.00 49.69 95 GLN A CA 1
ATOM 782 C C . GLN A 1 95 ? -40.550 4.045 47.259 1.00 49.69 95 GLN A C 1
ATOM 784 O O . GLN A 1 95 ? -39.821 3.107 47.567 1.00 49.69 95 GLN A O 1
ATOM 789 N N . GLU A 1 96 ? -40.611 5.210 47.905 1.00 47.34 96 GLU A N 1
ATOM 790 C CA . GLU A 1 96 ? -40.451 5.478 49.336 1.00 47.34 96 GLU A CA 1
ATOM 791 C C . GLU A 1 96 ? -39.968 4.302 50.201 1.00 47.34 96 GLU A C 1
ATOM 793 O O . GLU A 1 96 ? -40.727 3.374 50.453 1.00 47.34 96 GLU A O 1
ATOM 798 N N . LEU A 1 97 ? -38.739 4.394 50.728 1.00 47.72 97 LEU A N 1
ATOM 799 C CA . LEU A 1 97 ? -38.419 4.014 52.109 1.00 47.72 97 LEU A CA 1
ATOM 800 C C . LEU A 1 97 ? -37.030 4.535 52.531 1.00 47.72 97 LEU A C 1
ATOM 802 O O . LEU A 1 97 ? -36.010 4.206 51.937 1.00 47.72 97 LEU A O 1
ATOM 806 N N . ALA A 1 98 ? -37.057 5.288 53.633 1.00 45.06 98 ALA A N 1
ATOM 807 C CA . ALA A 1 98 ? -36.013 5.494 54.638 1.00 45.06 98 ALA A CA 1
ATOM 808 C C . ALA A 1 98 ? -34.688 6.191 54.248 1.00 45.06 98 ALA A C 1
ATOM 810 O O . ALA A 1 98 ? -33.814 5.661 53.570 1.00 45.06 98 ALA A O 1
ATOM 811 N N . PHE A 1 99 ? -34.515 7.367 54.856 1.00 48.69 99 PHE A N 1
ATOM 812 C CA . PHE A 1 99 ? -33.261 8.082 55.079 1.00 48.69 99 PHE A CA 1
ATOM 813 C C . PHE A 1 99 ? -32.088 7.156 55.450 1.00 48.69 99 PHE A C 1
ATOM 815 O O . PHE A 1 99 ? -32.106 6.511 56.498 1.00 48.69 99 PHE A O 1
ATOM 822 N N . GLN A 1 100 ? -31.015 7.200 54.658 1.00 50.59 100 GLN A N 1
ATOM 823 C CA . GLN A 1 100 ? -29.656 6.926 55.128 1.00 50.59 100 GLN A CA 1
ATOM 824 C C . GLN A 1 100 ? -28.712 8.036 54.637 1.00 50.59 100 GLN A C 1
ATOM 826 O O . GLN A 1 100 ? -28.880 8.506 53.508 1.00 50.59 100 GLN A O 1
ATOM 831 N N . PRO A 1 101 ? -27.729 8.481 55.444 1.00 48.03 101 PRO A N 1
ATOM 832 C CA . PRO A 1 101 ? -26.738 9.452 54.994 1.00 48.03 101 PRO A CA 1
ATOM 833 C C . PRO A 1 101 ? -25.834 8.809 53.938 1.00 48.03 101 PRO A C 1
ATOM 835 O O . PRO A 1 101 ? -25.070 7.889 54.232 1.00 48.03 101 PRO A O 1
ATOM 838 N N . LEU A 1 102 ? -25.932 9.291 52.700 1.00 44.53 102 LEU A N 1
ATOM 839 C CA . LEU A 1 102 ? -25.091 8.85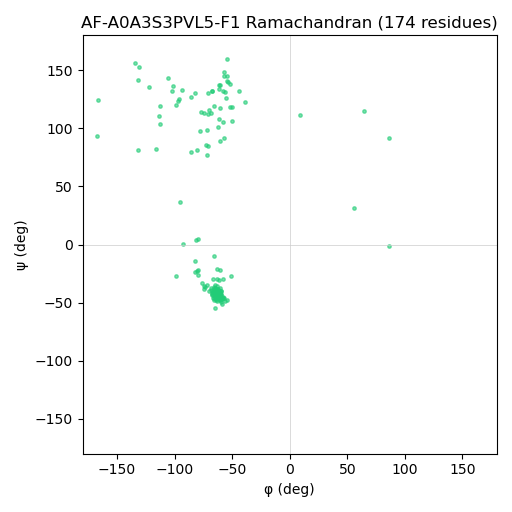7 51.592 1.00 44.53 102 LEU A CA 1
ATOM 840 C C . LEU A 1 102 ? -23.689 9.463 51.776 1.00 44.53 102 LEU A C 1
ATOM 842 O O . LEU A 1 102 ? -23.511 10.679 51.714 1.00 44.53 102 LEU A O 1
ATOM 846 N N . HIS A 1 103 ? -22.696 8.612 52.030 1.00 57.38 103 HIS A N 1
ATOM 847 C CA . HIS A 1 103 ? -21.287 8.967 51.856 1.00 57.38 103 HIS A CA 1
ATOM 848 C C . HIS A 1 103 ? -21.055 9.483 50.421 1.00 57.38 103 HIS A C 1
ATOM 850 O O . HIS A 1 103 ? -21.664 8.944 49.493 1.00 57.38 103 HIS A O 1
ATOM 856 N N . PRO A 1 104 ? -20.164 10.471 50.202 1.00 55.88 104 PRO A N 1
ATOM 857 C CA . PRO A 1 104 ? -19.801 10.873 48.848 1.00 55.88 104 PRO A CA 1
ATOM 858 C C . PRO A 1 104 ? -19.149 9.684 48.122 1.00 55.88 104 PRO A C 1
ATOM 860 O O . PRO A 1 104 ? -18.337 8.969 48.729 1.00 55.88 104 PRO A O 1
ATOM 863 N N . PRO A 1 105 ? -19.497 9.433 46.850 1.00 48.62 105 PRO A N 1
ATOM 864 C CA . PRO A 1 105 ? -18.946 8.311 46.117 1.00 48.62 105 PRO A CA 1
ATOM 865 C C . PRO A 1 105 ? -17.470 8.591 45.806 1.00 48.62 105 PRO A C 1
ATOM 867 O O . PRO A 1 105 ? -17.096 9.662 45.332 1.00 48.62 105 PRO A O 1
ATOM 870 N N . LYS A 1 106 ? -16.609 7.616 46.110 1.00 56.69 106 LYS A N 1
ATOM 871 C CA . LYS A 1 106 ? -15.213 7.578 45.655 1.00 56.69 106 LYS A CA 1
ATOM 872 C C . LYS A 1 106 ? -15.206 7.265 44.155 1.00 56.69 106 LYS A C 1
ATOM 874 O O . LYS A 1 106 ? -14.976 6.121 43.774 1.00 56.69 106 LYS A O 1
ATOM 879 N N . GLU A 1 107 ? -15.514 8.247 43.317 1.00 56.12 107 GLU A N 1
ATOM 880 C CA . GLU A 1 107 ? -15.500 8.085 41.855 1.00 56.12 107 GLU A CA 1
ATOM 881 C C . GLU A 1 107 ? -14.080 8.185 41.272 1.00 56.12 107 GLU A C 1
ATOM 883 O O . GLU A 1 107 ? -13.791 7.551 40.262 1.00 56.12 107 GLU A O 1
ATOM 888 N N . ASP A 1 108 ? -13.144 8.838 41.967 1.00 54.84 108 ASP A N 1
ATOM 889 C CA . ASP A 1 108 ? -11.779 9.084 41.467 1.00 54.84 108 ASP A CA 1
ATOM 890 C C . ASP A 1 108 ? -10.960 7.816 41.156 1.00 54.84 108 ASP A C 1
ATOM 892 O O . ASP A 1 108 ? -10.021 7.857 40.367 1.00 54.84 108 ASP A O 1
ATOM 896 N N . ALA A 1 109 ? -11.300 6.663 41.741 1.00 58.59 109 ALA A N 1
ATOM 897 C CA . ALA A 1 109 ? -10.488 5.452 41.597 1.00 58.59 109 ALA A CA 1
ATOM 898 C C . ALA A 1 109 ? -10.696 4.704 40.265 1.00 58.59 109 ALA A C 1
ATOM 900 O O . ALA A 1 109 ? -9.825 3.930 39.873 1.00 58.59 109 ALA A O 1
ATOM 901 N N . VAL A 1 110 ? -11.828 4.905 39.579 1.00 59.84 110 VAL A N 1
ATOM 902 C CA . VAL A 1 110 ? -12.160 4.188 38.328 1.00 59.84 110 VAL A CA 1
ATOM 903 C C . VAL A 1 110 ? -11.842 5.029 37.087 1.00 59.84 110 VAL A C 1
ATOM 905 O O . VAL A 1 110 ? -11.508 4.474 36.044 1.00 59.84 110 VAL A O 1
ATOM 908 N N . PHE A 1 111 ? -11.860 6.361 37.202 1.00 59.97 111 PHE A N 1
ATOM 909 C CA . PHE A 1 111 ? -11.531 7.260 36.091 1.00 59.97 111 PHE A CA 1
ATOM 910 C C . PHE A 1 111 ? -10.029 7.328 35.787 1.00 59.97 111 PHE A C 1
ATOM 912 O O . PHE A 1 111 ? -9.657 7.389 34.618 1.00 59.97 111 PHE A O 1
ATOM 919 N N . CYS A 1 112 ? -9.162 7.257 36.803 1.00 68.19 112 CYS A N 1
ATOM 920 C CA . CYS A 1 112 ? -7.709 7.268 36.604 1.00 68.19 112 CYS A CA 1
ATOM 921 C C . CYS A 1 112 ? -7.189 6.123 35.709 1.00 68.19 112 CYS A C 1
ATOM 923 O O . CYS A 1 112 ? -6.523 6.428 34.723 1.00 68.19 112 CYS A O 1
ATOM 925 N N . PRO A 1 113 ? -7.527 4.836 35.943 1.00 76.56 113 PRO A N 1
ATOM 926 C CA . PRO A 1 113 ? -7.012 3.752 35.102 1.00 76.56 113 PRO A CA 1
ATOM 927 C C . PRO A 1 113 ? -7.531 3.794 33.655 1.00 76.56 113 PRO A C 1
ATOM 929 O O . PRO A 1 113 ? -6.815 3.387 32.748 1.00 76.56 113 PRO A O 1
ATOM 932 N N . MET A 1 114 ? -8.739 4.321 33.416 1.00 86.81 114 MET A N 1
ATOM 933 C CA . MET A 1 114 ? -9.277 4.502 32.060 1.00 86.81 114 MET A CA 1
ATOM 934 C C . MET A 1 114 ? -8.533 5.604 31.290 1.00 86.81 114 MET A C 1
ATOM 936 O O . MET A 1 114 ? -8.262 5.454 30.101 1.00 86.81 114 MET A O 1
ATOM 940 N N . ILE A 1 115 ? -8.194 6.712 31.957 1.00 90.44 115 ILE A N 1
ATOM 941 C CA . ILE A 1 115 ? -7.415 7.802 31.352 1.00 90.44 115 ILE A CA 1
ATOM 942 C C . ILE A 1 115 ? -5.989 7.333 31.055 1.00 90.44 115 ILE A C 1
ATOM 944 O O . ILE A 1 115 ? -5.482 7.609 29.970 1.00 90.44 115 ILE A O 1
ATOM 948 N N . ASP A 1 116 ? -5.374 6.585 31.974 1.00 90.69 116 ASP A N 1
ATOM 949 C CA . ASP A 1 116 ? -4.039 6.014 31.778 1.00 90.69 116 ASP A CA 1
ATOM 950 C C . ASP A 1 116 ? -4.015 5.028 30.595 1.00 90.69 116 ASP A C 1
ATOM 952 O O . ASP A 1 116 ? -3.082 5.046 29.793 1.00 90.69 116 ASP A O 1
ATOM 956 N N . GLU A 1 117 ? -5.061 4.211 30.422 1.00 91.50 117 GLU A N 1
ATOM 957 C CA . GLU A 1 117 ? -5.206 3.320 29.263 1.00 91.50 117 GLU A CA 1
ATOM 958 C C . GLU A 1 117 ? -5.361 4.102 27.947 1.00 91.50 117 GLU A C 1
ATOM 960 O O . GLU A 1 117 ? -4.700 3.788 26.954 1.00 91.50 117 GLU A O 1
ATOM 965 N N . MET A 1 118 ? -6.184 5.157 27.936 1.00 93.88 118 MET A N 1
ATOM 966 C CA . MET A 1 118 ? -6.334 6.029 26.765 1.00 93.88 118 MET A CA 1
ATOM 967 C C . MET A 1 118 ? -5.032 6.754 26.411 1.00 93.88 118 MET A C 1
ATOM 969 O O . MET A 1 118 ? -4.718 6.905 25.229 1.00 93.88 118 MET A O 1
ATOM 973 N N . LEU A 1 119 ? -4.269 7.190 27.417 1.00 94.94 119 LEU A N 1
ATOM 974 C CA . LEU A 1 119 ? -2.968 7.821 27.224 1.00 94.94 119 LEU A CA 1
ATOM 975 C C . LEU A 1 119 ? -1.967 6.825 26.631 1.00 94.94 119 LEU A C 1
ATOM 977 O O . LEU A 1 119 ? -1.330 7.133 25.627 1.00 94.94 119 LEU A O 1
ATOM 981 N N . LEU A 1 120 ? -1.907 5.605 27.170 1.00 94.69 120 LEU A N 1
ATOM 982 C CA . LEU A 1 120 ? -1.047 4.541 26.652 1.00 94.69 120 LEU A CA 1
ATOM 983 C C . LEU A 1 120 ? -1.382 4.199 25.191 1.00 94.69 120 LEU A C 1
ATOM 985 O O . LEU A 1 120 ? -0.491 3.988 24.365 1.00 94.69 120 LEU A O 1
ATOM 989 N N . GLN A 1 121 ? -2.671 4.173 24.845 1.00 95.19 121 GLN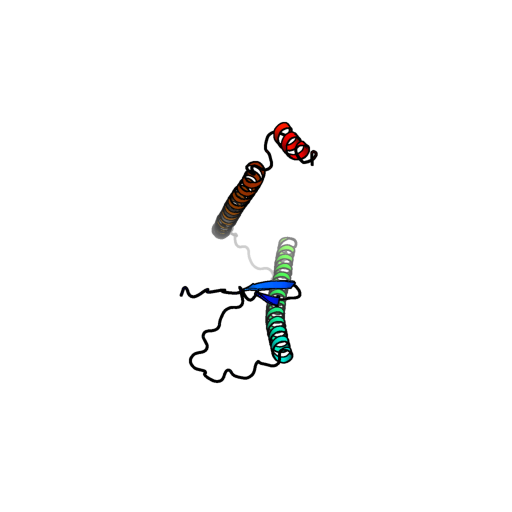 A N 1
ATOM 990 C CA . GLN A 1 121 ? -3.109 3.969 23.467 1.00 95.19 121 GLN A CA 1
ATOM 991 C C . GLN A 1 121 ? -2.690 5.132 22.554 1.00 95.19 121 GLN A C 1
ATOM 993 O O . GLN A 1 121 ? -2.267 4.892 21.420 1.00 95.19 121 GLN A O 1
ATOM 998 N N . ALA A 1 122 ? -2.794 6.376 23.027 1.00 95.50 122 ALA A N 1
ATOM 999 C CA . ALA A 1 122 ? -2.375 7.552 22.272 1.00 95.50 122 ALA A CA 1
ATOM 1000 C C . ALA A 1 122 ? -0.858 7.556 22.021 1.00 95.50 122 ALA A C 1
ATOM 1002 O O . ALA A 1 122 ? -0.433 7.779 20.888 1.00 95.50 122 ALA A O 1
ATOM 1003 N N . GLU A 1 123 ? -0.050 7.213 23.027 1.00 94.19 123 GLU A N 1
ATOM 1004 C CA . GLU A 1 123 ? 1.408 7.082 22.902 1.00 94.19 123 GLU A CA 1
ATOM 1005 C C . GLU A 1 123 ? 1.799 5.979 21.905 1.00 94.19 123 GLU A C 1
ATOM 1007 O O . GLU A 1 123 ? 2.683 6.165 21.066 1.00 94.19 123 GLU A O 1
ATOM 1012 N N . ALA A 1 124 ? 1.102 4.839 21.929 1.00 94.12 124 ALA A N 1
ATOM 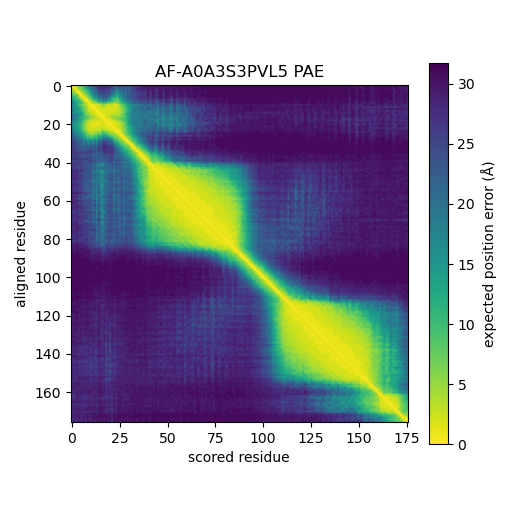1013 C CA . ALA A 1 124 ? 1.328 3.762 20.967 1.00 94.12 124 ALA A CA 1
ATOM 1014 C C . ALA A 1 124 ? 0.984 4.187 19.526 1.00 94.12 124 ALA A C 1
ATOM 1016 O O . ALA A 1 124 ? 1.697 3.838 18.580 1.00 94.12 124 ALA A O 1
ATOM 1017 N N . GLN A 1 125 ? -0.095 4.954 19.347 1.00 96.00 125 GLN A N 1
ATOM 1018 C CA . GLN A 1 125 ? -0.465 5.508 18.043 1.00 96.00 125 GLN A CA 1
ATOM 1019 C C . GLN A 1 125 ? 0.531 6.566 17.563 1.00 96.00 125 GLN A C 1
ATOM 1021 O O . GLN A 1 125 ? 0.869 6.579 16.379 1.00 96.00 125 GLN A O 1
ATOM 1026 N N . GLU A 1 126 ? 1.038 7.415 18.456 1.00 96.94 126 GLU A N 1
ATOM 1027 C CA . GLU A 1 126 ? 2.087 8.382 18.136 1.00 96.94 126 GLU A CA 1
ATOM 1028 C C . GLU A 1 126 ? 3.360 7.677 17.664 1.00 96.94 126 GLU A C 1
ATOM 1030 O O . GLU A 1 126 ? 3.888 8.022 16.605 1.00 96.94 126 GLU A O 1
ATOM 1035 N N . ALA A 1 127 ? 3.810 6.643 18.382 1.00 93.94 127 ALA A N 1
ATOM 1036 C CA . ALA A 1 127 ? 4.975 5.854 17.989 1.00 93.94 127 ALA A CA 1
ATOM 1037 C C . ALA A 1 127 ? 4.798 5.240 16.589 1.00 93.94 127 ALA A C 1
ATOM 1039 O O . ALA A 1 127 ? 5.674 5.365 15.733 1.00 93.94 127 ALA A O 1
ATOM 1040 N N . PHE A 1 128 ? 3.625 4.662 16.313 1.00 95.94 128 PHE A N 1
ATOM 1041 C CA . PHE A 1 128 ? 3.298 4.119 14.994 1.00 95.94 128 PHE A CA 1
ATOM 1042 C C . PHE A 1 128 ? 3.315 5.189 13.886 1.00 95.94 128 PHE A C 1
ATOM 1044 O O . PHE A 1 128 ? 3.876 4.973 12.806 1.00 95.94 128 PHE A O 1
ATOM 1051 N N . LEU A 1 129 ? 2.716 6.357 14.135 1.00 97.50 129 LEU A N 1
ATOM 1052 C CA . LEU A 1 129 ? 2.712 7.466 13.177 1.00 97.50 129 LEU A CA 1
ATOM 1053 C C . LEU A 1 129 ? 4.121 8.006 12.934 1.00 97.50 129 LEU A C 1
ATOM 1055 O O . LEU A 1 129 ? 4.465 8.345 11.796 1.00 97.50 129 LEU A O 1
ATOM 1059 N N . GLN A 1 130 ? 4.946 8.060 13.976 1.00 98.12 130 GLN A N 1
ATOM 1060 C CA . GLN A 1 130 ? 6.330 8.493 13.881 1.00 98.12 130 GLN A CA 1
ATOM 1061 C C . GLN A 1 130 ? 7.159 7.522 13.033 1.00 98.12 130 GLN A C 1
ATOM 1063 O O . GLN A 1 130 ? 7.913 7.963 12.161 1.00 98.12 130 GLN A O 1
ATOM 1068 N N . ASP A 1 131 ? 6.965 6.215 13.203 1.00 97.88 131 ASP A N 1
ATOM 1069 C CA . ASP A 1 131 ? 7.615 5.187 12.386 1.00 97.88 131 ASP A CA 1
ATOM 1070 C C . ASP A 1 131 ? 7.225 5.301 10.910 1.00 97.88 131 ASP A C 1
ATOM 1072 O O . ASP A 1 131 ? 8.091 5.320 10.028 1.00 97.88 131 ASP A O 1
ATOM 1076 N N . MET A 1 132 ? 5.931 5.462 10.621 1.00 97.56 132 MET A N 1
ATOM 1077 C CA . MET A 1 132 ? 5.453 5.659 9.251 1.00 97.56 132 MET A CA 1
ATOM 1078 C C . MET A 1 132 ? 6.008 6.953 8.640 1.00 97.56 132 MET A C 1
ATOM 1080 O O . MET A 1 132 ? 6.439 6.969 7.486 1.00 97.56 132 MET A O 1
ATOM 1084 N N . THR A 1 133 ? 6.068 8.029 9.425 1.00 97.75 133 THR A N 1
ATOM 1085 C CA . THR A 1 133 ? 6.658 9.305 9.003 1.00 97.75 133 THR A CA 1
ATOM 1086 C C . THR A 1 133 ? 8.143 9.149 8.675 1.00 97.75 133 THR A C 1
ATOM 1088 O O . THR A 1 133 ? 8.615 9.685 7.670 1.00 97.75 133 THR A O 1
ATOM 1091 N N . ASN A 1 134 ? 8.889 8.394 9.481 1.00 98.12 134 ASN A N 1
ATOM 1092 C CA . ASN A 1 134 ? 10.299 8.106 9.230 1.00 98.12 134 ASN A CA 1
ATOM 1093 C C . ASN A 1 134 ? 10.491 7.297 7.944 1.00 98.12 134 ASN A C 1
ATOM 1095 O O . ASN A 1 134 ? 11.362 7.634 7.141 1.00 98.12 134 ASN A O 1
ATOM 1099 N N . LEU A 1 135 ? 9.647 6.292 7.697 1.00 98.12 135 LEU A N 1
ATOM 1100 C CA . LEU A 1 135 ? 9.683 5.524 6.453 1.00 98.12 135 LEU A CA 1
ATOM 1101 C C . LEU A 1 135 ? 9.422 6.414 5.229 1.00 98.12 135 LEU A C 1
ATOM 1103 O O . LEU A 1 135 ? 10.156 6.329 4.243 1.00 98.12 135 LEU A O 1
ATOM 1107 N N . CYS A 1 136 ? 8.436 7.311 5.307 1.00 98.38 136 CYS A N 1
ATOM 1108 C CA . CYS A 1 136 ? 8.159 8.284 4.251 1.00 98.38 136 CYS A CA 1
ATOM 1109 C C . CYS A 1 136 ? 9.350 9.220 4.003 1.00 98.38 136 CYS A C 1
ATOM 1111 O O . CYS A 1 136 ? 9.718 9.433 2.850 1.00 98.38 136 CYS A O 1
ATOM 1113 N N . LYS A 1 137 ? 10.004 9.721 5.060 1.00 98.31 137 LYS A N 1
ATOM 1114 C CA . LYS A 1 137 ? 11.214 10.553 4.931 1.00 98.31 137 LYS A CA 1
ATOM 1115 C C . LYS A 1 137 ? 12.348 9.808 4.228 1.00 98.31 137 LYS A C 1
ATOM 1117 O O . LYS A 1 137 ? 13.007 10.388 3.372 1.00 98.31 137 LYS A O 1
ATOM 1122 N N . ILE A 1 138 ? 12.569 8.534 4.561 1.00 98.31 138 ILE A N 1
ATOM 1123 C CA . ILE A 1 138 ? 13.587 7.698 3.903 1.00 98.31 138 ILE A CA 1
ATOM 1124 C C . ILE A 1 138 ? 13.239 7.489 2.425 1.00 98.31 138 ILE A C 1
ATOM 1126 O O . ILE A 1 138 ? 14.099 7.628 1.559 1.00 98.31 138 ILE A O 1
ATOM 1130 N N . ALA A 1 139 ? 11.978 7.189 2.114 1.00 98.12 139 ALA A N 1
ATOM 1131 C CA . ALA A 1 139 ? 11.545 7.034 0.729 1.00 98.12 139 ALA A CA 1
ATOM 1132 C C . ALA A 1 139 ? 11.751 8.334 -0.067 1.00 98.12 139 ALA A C 1
ATOM 1134 O O . ALA A 1 139 ? 12.272 8.313 -1.181 1.00 98.12 139 ALA A O 1
ATOM 1135 N N . GLU A 1 140 ? 11.408 9.476 0.525 1.00 98.00 140 GLU A N 1
ATOM 1136 C CA . GLU A 1 140 ? 11.572 10.783 -0.102 1.00 98.00 140 GLU A CA 1
ATOM 1137 C C . GLU A 1 140 ? 13.048 11.130 -0.341 1.00 98.00 140 GLU A C 1
ATOM 1139 O O . GLU A 1 140 ? 13.393 11.635 -1.411 1.00 98.00 140 GLU A O 1
ATOM 1144 N N . THR A 1 141 ? 13.940 10.823 0.607 1.00 98.25 141 THR A N 1
ATOM 1145 C CA . THR A 1 141 ? 15.381 11.069 0.440 1.00 98.25 141 THR A CA 1
ATOM 1146 C C . THR A 1 141 ? 15.978 10.187 -0.653 1.00 98.25 141 THR A C 1
ATOM 1148 O O . THR A 1 141 ? 16.775 10.677 -1.454 1.00 98.25 141 THR A O 1
ATOM 1151 N N . MET A 1 142 ? 15.557 8.922 -0.754 1.00 97.56 142 MET A N 1
ATOM 1152 C CA . MET A 1 142 ? 15.973 8.021 -1.833 1.00 97.56 142 MET A CA 1
ATOM 1153 C C . MET A 1 142 ? 15.499 8.512 -3.202 1.00 97.56 142 MET A C 1
ATOM 1155 O O . MET A 1 142 ? 16.297 8.574 -4.139 1.00 97.56 142 MET A O 1
ATOM 1159 N N . CYS A 1 143 ? 14.225 8.899 -3.314 1.00 97.31 143 CYS A N 1
ATOM 1160 C CA . CYS A 1 143 ? 13.665 9.439 -4.552 1.00 97.31 143 CYS A CA 1
ATOM 1161 C C . CYS A 1 143 ? 14.398 10.711 -4.987 1.00 97.31 143 CYS A C 1
ATOM 1163 O O . CYS A 1 143 ? 14.825 10.799 -6.136 1.00 97.31 143 CYS A O 1
ATOM 1165 N N . LYS A 1 144 ? 14.622 11.653 -4.061 1.00 97.75 144 LYS A N 1
ATOM 1166 C CA . LYS A 1 144 ? 15.388 12.881 -4.325 1.00 97.75 144 LYS A CA 1
ATOM 1167 C C . LYS A 1 144 ? 16.810 12.572 -4.786 1.00 97.75 144 LYS A C 1
ATOM 1169 O O . LYS A 1 144 ? 17.258 13.119 -5.786 1.00 97.75 144 LYS A O 1
ATOM 1174 N N . ALA A 1 145 ? 17.511 11.660 -4.114 1.00 97.19 145 ALA A N 1
ATOM 1175 C CA . ALA A 1 145 ? 18.868 11.279 -4.503 1.00 97.19 145 ALA A CA 1
ATOM 1176 C C . ALA A 1 145 ? 18.920 10.661 -5.912 1.00 97.19 145 ALA A C 1
ATOM 1178 O O . ALA A 1 145 ? 19.837 10.943 -6.685 1.00 97.19 145 ALA A O 1
ATOM 1179 N N . GLN A 1 146 ? 17.934 9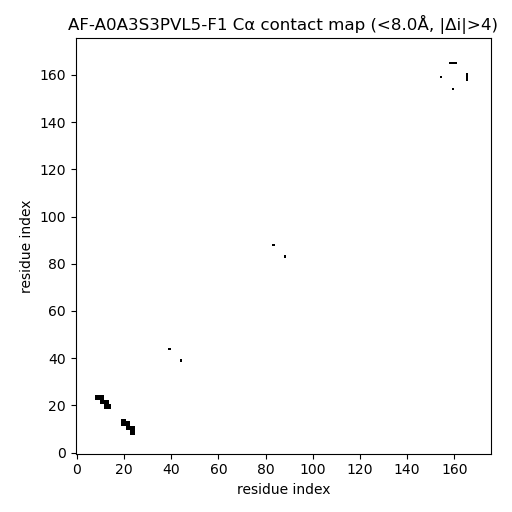.832 -6.266 1.00 96.25 146 GLN A N 1
ATOM 1180 C CA . GLN A 1 146 ? 17.834 9.258 -7.606 1.00 96.25 146 GLN A CA 1
ATOM 1181 C C . GLN A 1 146 ? 17.512 10.318 -8.665 1.00 96.25 146 GLN A C 1
ATOM 1183 O O . GLN A 1 146 ? 18.107 10.295 -9.743 1.00 96.25 146 GLN A O 1
ATOM 1188 N N . GLU A 1 147 ? 16.598 11.239 -8.367 1.00 96.25 147 GLU A N 1
ATOM 1189 C CA . GLU A 1 147 ? 16.243 12.348 -9.251 1.00 96.25 147 GLU A CA 1
ATOM 1190 C C . GLU A 1 147 ? 17.460 13.234 -9.541 1.00 96.25 147 GLU A C 1
ATOM 1192 O O . GLU A 1 147 ? 17.777 13.474 -10.706 1.00 96.25 147 GLU A O 1
ATOM 1197 N N . GLU A 1 148 ? 18.190 13.650 -8.505 1.00 95.94 148 GLU A N 1
ATOM 1198 C CA . GLU A 1 148 ? 19.403 14.459 -8.659 1.00 95.94 148 GLU A CA 1
ATOM 1199 C C . GLU A 1 148 ? 20.493 13.711 -9.432 1.00 95.94 148 GLU A C 1
ATOM 1201 O O . GLU A 1 148 ? 21.142 14.287 -10.302 1.00 95.94 148 GLU A O 1
ATOM 1206 N N . ARG A 1 149 ? 20.644 12.398 -9.217 1.00 94.12 149 ARG A N 1
ATOM 1207 C CA . ARG A 1 149 ? 21.563 11.577 -10.017 1.00 94.12 149 ARG A CA 1
ATOM 1208 C C . ARG A 1 149 ? 21.186 11.566 -11.499 1.00 94.12 149 ARG A C 1
ATOM 1210 O O . ARG A 1 149 ? 22.076 11.642 -12.346 1.00 94.12 149 ARG A O 1
ATOM 1217 N N . LEU A 1 150 ? 19.897 11.451 -11.826 1.00 91.06 150 LEU A N 1
ATOM 1218 C CA . LEU A 1 150 ? 19.445 11.531 -13.216 1.00 91.06 150 LEU A CA 1
ATOM 1219 C C . LEU A 1 150 ? 19.715 12.921 -13.796 1.00 91.06 150 LEU A C 1
ATOM 1221 O O . LEU A 1 150 ? 20.300 13.006 -14.873 1.00 91.06 150 LEU A O 1
ATOM 1225 N N . LYS A 1 151 ? 19.354 13.996 -13.087 1.00 90.69 151 LYS A N 1
ATOM 1226 C CA . LYS A 1 151 ? 19.634 15.375 -13.524 1.00 90.69 151 LYS A CA 1
ATOM 1227 C C . LYS A 1 151 ? 21.117 15.578 -13.811 1.00 90.69 151 LYS A C 1
ATOM 1229 O O . LYS A 1 151 ? 21.461 16.054 -14.888 1.00 90.69 151 LYS A O 1
ATOM 1234 N N . GLN A 1 152 ? 21.982 15.137 -12.902 1.00 89.06 152 GLN A N 1
ATOM 1235 C CA . GLN A 1 152 ? 23.425 15.238 -13.075 1.00 89.06 152 GLN A CA 1
ATOM 1236 C C . GLN A 1 152 ? 23.897 14.466 -14.312 1.00 89.06 152 GLN A C 1
ATOM 1238 O O . GLN A 1 152 ? 24.66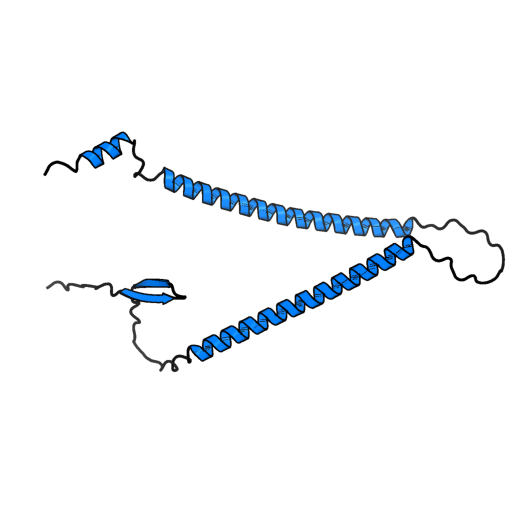8 14.996 -15.103 1.00 89.06 152 GLN A O 1
ATOM 1243 N N . SER A 1 153 ? 23.351 13.269 -14.557 1.00 85.00 153 SER A N 1
ATOM 1244 C CA . SER A 1 153 ? 23.679 12.508 -15.767 1.00 85.00 153 SER A CA 1
ATOM 1245 C C . SER A 1 153 ? 23.304 13.227 -17.063 1.00 85.00 153 SER A C 1
ATOM 1247 O O . SER A 1 153 ? 24.000 13.027 -18.049 1.00 85.00 153 SER A O 1
ATOM 1249 N N . PHE A 1 154 ? 22.253 14.062 -17.062 1.00 80.50 154 PHE A N 1
ATOM 1250 C CA . PHE A 1 154 ? 21.858 14.880 -18.215 1.00 80.50 154 PHE A CA 1
ATOM 1251 C C . PHE A 1 154 ? 22.756 16.104 -18.419 1.00 80.50 154 PHE A C 1
ATOM 1253 O O . PHE A 1 154 ? 22.975 16.509 -19.560 1.00 80.50 154 PHE A O 1
ATOM 1260 N N . ILE A 1 155 ? 23.259 16.683 -17.329 1.00 79.56 155 ILE A N 1
ATOM 1261 C CA . ILE A 1 155 ? 24.167 17.836 -17.351 1.00 79.56 155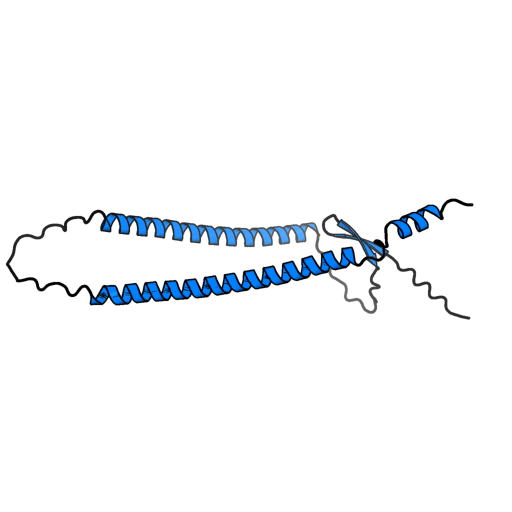 ILE A CA 1
ATOM 1262 C C . ILE A 1 155 ? 25.574 17.402 -17.781 1.00 79.56 155 ILE A C 1
ATOM 1264 O O . ILE A 1 155 ? 26.211 18.092 -18.568 1.00 79.56 155 ILE A O 1
ATOM 1268 N N . ASP A 1 156 ? 26.025 16.230 -17.333 1.00 76.81 156 ASP A N 1
ATOM 1269 C CA . ASP A 1 156 ? 27.370 15.712 -17.601 1.00 76.81 156 ASP A CA 1
ATOM 1270 C C . ASP A 1 156 ? 27.521 15.074 -18.999 1.00 76.81 156 ASP A C 1
ATOM 1272 O O . ASP A 1 156 ? 28.579 14.517 -19.308 1.00 76.81 156 ASP A O 1
ATOM 1276 N N . LEU A 1 157 ? 26.498 15.121 -19.871 1.00 74.44 157 LEU A N 1
ATOM 1277 C CA . LEU A 1 157 ? 26.672 14.629 -21.240 1.00 74.44 157 LEU A CA 1
ATOM 1278 C C . LEU A 1 157 ? 27.651 15.528 -22.013 1.00 74.44 157 LEU A C 1
ATOM 1280 O O . LEU A 1 157 ? 27.425 16.735 -22.107 1.00 74.44 157 LEU A O 1
ATOM 1284 N N . PRO A 1 158 ? 28.645 14.944 -22.708 1.00 63.88 158 PRO A N 1
ATOM 1285 C CA . PRO A 1 158 ? 29.600 15.690 -23.533 1.00 63.88 158 PRO A CA 1
ATOM 1286 C C . PRO A 1 158 ? 28.948 16.375 -24.746 1.00 63.88 158 PRO A C 1
ATOM 1288 O O . PRO A 1 158 ? 29.570 17.201 -25.399 1.00 63.88 158 PRO A O 1
ATOM 1291 N N . VAL A 1 159 ? 27.678 16.070 -25.039 1.00 62.66 159 VAL A N 1
ATOM 1292 C CA . VAL A 1 159 ? 26.863 16.796 -26.027 1.00 62.66 159 VAL A CA 1
ATOM 1293 C C . VAL A 1 159 ? 26.645 18.261 -25.631 1.00 62.66 159 VAL A C 1
ATOM 1295 O O . VAL A 1 159 ? 26.376 19.076 -26.503 1.00 62.66 159 VAL A O 1
ATOM 1298 N N . TRP A 1 160 ? 26.798 18.624 -24.355 1.00 63.03 160 TRP A N 1
ATOM 1299 C CA . TRP A 1 160 ? 26.689 20.004 -23.872 1.00 63.03 160 TRP A CA 1
ATOM 1300 C C . TRP A 1 160 ? 28.046 20.715 -23.777 1.00 63.03 160 TRP A C 1
ATOM 1302 O O . TRP A 1 160 ? 28.272 21.505 -22.858 1.00 63.03 160 TRP A O 1
ATOM 1312 N N . GLU A 1 161 ? 28.968 20.461 -24.713 1.00 64.00 161 GLU A N 1
ATOM 1313 C CA . GLU A 1 161 ? 30.135 21.333 -24.868 1.00 64.00 161 GLU A CA 1
ATOM 1314 C C . GLU A 1 161 ? 29.713 22.799 -25.058 1.00 64.00 161 GLU A C 1
ATOM 1316 O O . GLU A 1 161 ? 28.577 23.109 -25.430 1.00 64.00 161 GLU A O 1
ATOM 1321 N N . THR A 1 162 ? 30.641 23.729 -24.797 1.00 71.75 162 THR A N 1
ATOM 1322 C CA . THR A 1 162 ? 30.396 25.170 -24.943 1.00 71.75 162 THR A CA 1
ATOM 1323 C C . THR A 1 162 ? 29.660 25.444 -26.257 1.00 71.75 162 THR A C 1
ATOM 1325 O O . THR A 1 162 ? 30.128 24.969 -27.291 1.00 71.75 162 THR A O 1
ATOM 1328 N N . PRO A 1 163 ? 28.578 26.245 -26.278 1.00 71.12 163 PRO A N 1
ATOM 1329 C CA . PRO A 1 163 ? 27.744 26.431 -27.471 1.00 71.12 163 PRO A CA 1
ATOM 1330 C C . PRO A 1 163 ? 28.522 26.797 -28.744 1.00 71.12 163 PRO A C 1
ATOM 1332 O O . PRO A 1 163 ? 28.103 26.481 -29.851 1.00 71.12 163 PRO A O 1
ATOM 1335 N N . ARG A 1 164 ? 29.688 27.438 -28.591 1.00 70.31 164 ARG A N 1
ATOM 1336 C CA . ARG A 1 164 ? 30.606 27.755 -29.693 1.00 70.31 164 ARG A CA 1
ATOM 1337 C C . ARG A 1 164 ? 31.275 26.523 -30.319 1.00 70.31 164 ARG A C 1
ATOM 1339 O O . ARG A 1 164 ? 31.439 26.517 -31.529 1.00 70.31 164 ARG A O 1
ATOM 1346 N N . SER A 1 165 ? 31.634 25.512 -29.525 1.00 71.12 165 SER A N 1
ATOM 1347 C CA . SER A 1 165 ? 32.222 24.250 -30.002 1.00 71.12 165 SER A CA 1
ATOM 1348 C C . SER A 1 165 ? 31.204 23.458 -30.823 1.00 71.12 165 SER A C 1
ATOM 1350 O O . SER A 1 165 ? 31.474 23.071 -31.954 1.00 71.12 165 SER A O 1
ATOM 1352 N N . LEU A 1 166 ? 29.970 23.357 -30.315 1.00 74.31 166 LEU A N 1
ATOM 1353 C CA . LEU A 1 166 ? 28.870 22.693 -31.017 1.00 74.31 166 LEU A CA 1
ATOM 1354 C C . LEU A 1 166 ? 28.526 23.370 -32.348 1.00 74.31 166 LEU A C 1
ATOM 1356 O O . LEU A 1 166 ? 28.333 22.687 -33.349 1.00 74.31 166 LEU A O 1
ATOM 1360 N N . MET A 1 167 ? 28.471 24.706 -32.384 1.00 77.31 167 MET A N 1
ATOM 1361 C CA . MET A 1 167 ? 28.236 25.424 -33.640 1.00 77.31 167 MET A CA 1
ATOM 1362 C C . MET A 1 167 ? 29.391 25.255 -34.632 1.00 77.31 167 MET A C 1
ATOM 1364 O O . MET A 1 167 ? 29.118 25.121 -35.819 1.00 77.31 167 MET A O 1
ATOM 1368 N N . ALA A 1 168 ? 30.644 25.203 -34.163 1.00 75.69 168 ALA A N 1
ATOM 1369 C CA . ALA A 1 168 ? 31.803 24.957 -35.021 1.00 75.69 168 ALA A CA 1
ATOM 1370 C C . ALA A 1 168 ? 31.744 23.560 -35.668 1.00 75.69 168 ALA A C 1
ATOM 1372 O O . ALA A 1 168 ? 31.834 23.452 -36.889 1.00 75.69 168 ALA A O 1
ATOM 1373 N N . SER A 1 169 ? 31.474 22.506 -34.887 1.00 72.44 169 SER A N 1
ATOM 1374 C CA . SER A 1 169 ? 31.338 21.137 -35.412 1.00 72.44 169 SER A CA 1
ATOM 1375 C C . SER A 1 169 ? 30.164 20.963 -36.381 1.00 72.44 169 SER A C 1
ATOM 1377 O O . SER A 1 169 ? 30.229 20.124 -37.274 1.00 72.44 169 SER A O 1
ATOM 1379 N N . LEU A 1 170 ? 29.087 21.742 -36.227 1.00 71.19 170 LEU A N 1
ATOM 1380 C CA . LEU A 1 170 ? 27.953 21.726 -37.159 1.00 71.19 170 LEU A CA 1
ATOM 1381 C C . LEU A 1 170 ? 28.219 22.534 -38.437 1.00 71.19 170 LEU A C 1
ATOM 1383 O O . LEU A 1 170 ? 27.628 22.229 -39.469 1.00 71.19 170 LEU A O 1
ATOM 1387 N N . SER A 1 171 ? 29.100 23.537 -38.387 1.00 73.38 171 SER A N 1
ATOM 1388 C CA . SER A 1 171 ? 29.499 24.323 -39.562 1.00 73.38 171 SER A CA 1
ATOM 1389 C C . SER A 1 171 ? 30.579 23.663 -40.426 1.00 73.38 171 SER A C 1
ATOM 1391 O O . SER A 1 171 ? 30.766 24.079 -41.561 1.00 73.38 171 SER A O 1
ATOM 1393 N N . GLU A 1 172 ? 31.265 22.624 -39.937 1.00 62.97 172 GLU A N 1
ATOM 1394 C CA . GLU A 1 172 ? 32.309 21.900 -40.689 1.00 62.97 172 GLU A CA 1
ATOM 1395 C C . GLU A 1 172 ? 31.758 20.848 -41.682 1.00 62.97 172 GLU A C 1
ATOM 1397 O O . GLU A 1 172 ? 32.529 20.140 -42.323 1.00 62.97 172 GLU A O 1
ATOM 1402 N N . VAL A 1 173 ? 30.431 20.737 -41.842 1.00 58.50 173 VAL A N 1
ATOM 1403 C CA . VAL A 1 173 ? 29.778 19.776 -42.763 1.00 58.50 173 VAL A CA 1
ATOM 1404 C C . VAL A 1 173 ? 29.495 20.365 -44.158 1.00 58.50 173 VAL A C 1
ATOM 1406 O O . VAL A 1 173 ? 29.017 19.655 -45.039 1.00 58.50 173 VAL A O 1
ATOM 1409 N N . GLU A 1 174 ? 29.847 21.624 -44.420 1.00 57.38 174 GLU A N 1
ATOM 1410 C CA . GLU A 1 174 ? 29.737 22.227 -45.756 1.00 57.38 174 GLU A CA 1
ATOM 1411 C C . GLU A 1 174 ? 31.114 22.601 -46.310 1.00 57.38 174 GLU A C 1
ATOM 1413 O O . GLU A 1 174 ? 31.539 23.740 -46.196 1.00 57.38 174 GLU A O 1
ATOM 1418 N N . ASP A 1 175 ? 31.814 21.624 -46.889 1.00 51.12 175 ASP A N 1
ATOM 1419 C CA . ASP A 1 175 ? 32.664 21.826 -48.072 1.00 51.12 175 ASP A CA 1
ATOM 1420 C C . ASP A 1 175 ? 33.060 20.452 -48.641 1.00 51.12 175 ASP A C 1
ATOM 1422 O O . ASP A 1 175 ? 34.019 19.804 -48.211 1.00 51.12 175 ASP A O 1
ATOM 1426 N N . GLY A 1 176 ? 32.256 19.990 -49.601 1.00 45.84 176 GLY A N 1
ATOM 1427 C CA . GLY A 1 176 ? 32.536 18.872 -50.500 1.00 45.84 176 GLY A CA 1
ATOM 1428 C C . GLY A 1 176 ? 32.289 19.301 -51.935 1.00 45.84 176 GLY A C 1
ATOM 1429 O O . GLY A 1 176 ? 31.230 19.926 -52.172 1.00 45.84 176 GLY A O 1
#

Foldseek 3Di:
DDDDPPPPQDWDWDADPNDTDIDGDDPPPPDDDDDDPDDPDPVVVVVVVVVVVVVVVVVVVVVVVVVVVVVVVVVVVVVVVVVCVVDVDDPDDDDDDDDDDDDDDPPVPVVVVVVVVVVVVVVVVVVVVVVVVVVVVVVVVVVVVVVVVVVVVVVPPPCPDPVVVNVVVVVVPPDD

Mean predicted aligned error: 22.58 Å

Sequence (176 aa):
MMANTSCEDEWELCNDNGFVYKRRKRHHNSATTPLAPPPPDPDAELRLRRARKKKILMKVRDQYHKEIQQWEALLVTLQEMKDRTQNPQPPPTPQELAFQPLHPPKEDAVFCPMIDEMLLQAEAQEAFLQDMTNLCKIAETMCKAQEERLKQSFIDLPVWETPRSLMASLSEVEDG

Organism: NCBI:txid337451

Solvent-accessible surface area (backbone atoms only — not comparable to full-atom values): 11088 Å² total; per-residue (Å²): 136,84,85,80,80,79,76,72,82,55,67,41,83,42,74,61,95,87,46,76,48,80,44,77,58,76,82,75,83,84,77,82,85,74,87,72,76,79,81,74,58,68,65,60,54,52,50,52,53,50,51,52,52,50,55,52,52,51,51,52,51,55,50,52,51,52,50,50,54,52,53,52,52,48,52,52,52,52,49,52,52,50,50,46,72,75,50,71,74,78,74,83,84,76,81,90,80,79,95,72,90,78,74,83,79,83,60,71,75,63,54,52,61,53,51,53,50,52,50,54,52,50,53,54,49,49,52,52,51,51,52,53,51,49,52,52,53,52,52,50,52,52,51,51,54,51,50,51,51,52,53,48,58,65,66,71,38,80,88,69,50,61,71,67,58,55,52,48,66,65,59,70,76,76,82,132

Secondary structure (DSSP, 8-state):
----------EEEEEETTEEEEEE-------S---PPPPPPHHHHHHHHHHHHHHHHHHHHHHHHHHHHHHHHHHHHHHHHHHHHHS-PPPPPPP-------PPP--HHHHHHHHHHHHHHHHHHHHHHHHHHHHHHHHHHHHHHHHHHHHHHHHS-GGG--HHHHHHHHHTT---

Radius of gyration: 37.89 Å; Cα contacts (8 Å, |Δi|>4): 28; chains: 1; bounding box: 83×63×106 Å